Protein AF-A0A1V2UQ36-F1 (afdb_monomer_lite)

pLDDT: mean 88.22, std 14.27, range [36.19, 96.06]

Sequence (69 aa):
MSITLNGHQLKSLLDFVNTDGEKDLEQLETELTIKFFEDGHSGKGYYFWMTEYPEEGSMLLDIESGAER

Radius of gyration: 13.15 Å; chains: 1; bounding box: 29×36×33 Å

Secondary structure (DSSP, 8-state):
------HHHHHHHHHHH-TTGGG-GGGGG--EEEEEESS-TTSSEEEEEETT-GGG--EE-----S---

Structure (mmCIF, N/CA/C/O backbone):
data_AF-A0A1V2UQ36-F1
#
_entry.id   AF-A0A1V2UQ36-F1
#
loop_
_atom_site.group_PDB
_atom_site.id
_atom_site.type_symbol
_atom_site.label_atom_id
_atom_site.label_alt_id
_atom_site.label_comp_id
_atom_site.label_asym_id
_atom_site.label_entity_id
_atom_site.label_seq_id
_atom_site.pdbx_PDB_ins_code
_atom_site.Cartn_x
_atom_site.Cartn_y
_atom_site.Cartn_z
_atom_site.occupancy
_atom_site.B_iso_or_equiv
_atom_site.auth_seq_id
_atom_site.auth_comp_id
_atom_site.auth_asym_id
_atom_site.auth_atom_id
_atom_site.pdbx_PDB_model_num
ATOM 1 N N . MET A 1 1 ? -0.279 2.174 16.008 1.00 77.19 1 MET A N 1
ATOM 2 C CA . MET A 1 1 ? -0.288 0.722 15.724 1.00 77.19 1 MET A CA 1
ATOM 3 C C . MET A 1 1 ? 0.741 0.462 14.651 1.00 77.19 1 MET A C 1
ATOM 5 O O . MET A 1 1 ? 0.793 1.240 13.709 1.00 77.19 1 MET A O 1
ATOM 9 N N . SER A 1 2 ? 1.558 -0.570 14.815 1.00 84.75 2 SER A N 1
ATOM 10 C CA . SER A 1 2 ? 2.442 -1.077 13.766 1.00 84.75 2 SER A CA 1
ATOM 11 C C . SER A 1 2 ? 1.810 -2.305 13.113 1.00 84.75 2 SER A C 1
ATOM 13 O O . SER A 1 2 ? 1.008 -2.996 13.740 1.00 84.75 2 SER A O 1
ATOM 15 N N . ILE A 1 3 ? 2.185 -2.568 11.865 1.00 88.94 3 ILE A N 1
ATOM 16 C CA . ILE A 1 3 ? 1.896 -3.816 11.154 1.00 88.94 3 ILE A CA 1
ATOM 17 C C . ILE A 1 3 ? 3.206 -4.453 10.707 1.00 88.94 3 ILE A C 1
ATOM 19 O O . ILE A 1 3 ? 4.215 -3.764 10.560 1.00 88.94 3 ILE A O 1
ATOM 23 N N . THR A 1 4 ? 3.190 -5.762 10.491 1.00 91.88 4 THR A N 1
ATOM 24 C CA . THR A 1 4 ? 4.317 -6.505 9.925 1.00 91.88 4 THR A CA 1
ATOM 25 C C . THR A 1 4 ? 3.911 -7.023 8.558 1.00 91.88 4 THR A C 1
ATOM 27 O O . THR A 1 4 ? 2.857 -7.640 8.435 1.00 91.88 4 THR A O 1
ATOM 30 N N . LEU A 1 5 ? 4.755 -6.776 7.557 1.00 90.50 5 LEU A N 1
ATOM 31 C CA . LEU A 1 5 ? 4.561 -7.250 6.193 1.00 90.50 5 LEU A CA 1
ATOM 32 C C . LEU A 1 5 ? 5.669 -8.230 5.818 1.00 90.50 5 LEU A C 1
ATOM 34 O O . LEU A 1 5 ? 6.840 -8.007 6.130 1.00 90.50 5 LEU A O 1
ATOM 38 N N . ASN A 1 6 ? 5.297 -9.314 5.149 1.00 91.19 6 ASN A N 1
ATOM 39 C CA . ASN A 1 6 ? 6.242 -10.226 4.526 1.00 91.19 6 ASN A CA 1
ATOM 40 C C . ASN A 1 6 ? 6.719 -9.669 3.169 1.00 91.19 6 ASN A C 1
ATOM 42 O O . ASN A 1 6 ? 6.190 -8.685 2.646 1.00 91.19 6 ASN A O 1
ATOM 46 N N . GLY A 1 7 ? 7.726 -10.317 2.577 1.00 92.06 7 GLY A N 1
ATOM 47 C CA . GLY A 1 7 ? 8.305 -9.869 1.308 1.00 92.06 7 GLY A CA 1
ATOM 48 C C . GLY A 1 7 ? 7.315 -9.835 0.137 1.00 92.06 7 GLY A C 1
ATOM 49 O O . GLY A 1 7 ? 7.401 -8.934 -0.691 1.00 92.06 7 GLY A O 1
ATOM 50 N N . HIS A 1 8 ? 6.350 -10.759 0.077 1.00 91.00 8 HIS A N 1
ATOM 51 C CA . HIS A 1 8 ? 5.336 -10.779 -0.984 1.00 91.00 8 HIS A CA 1
ATOM 52 C C . HIS A 1 8 ? 4.382 -9.589 -0.876 1.00 91.00 8 HIS A C 1
ATOM 54 O O . HIS A 1 8 ? 4.037 -8.984 -1.887 1.00 91.00 8 HIS A O 1
ATOM 60 N N . GLN A 1 9 ? 4.004 -9.210 0.344 1.00 90.62 9 GLN A N 1
ATOM 61 C CA . GLN A 1 9 ? 3.147 -8.050 0.589 1.00 90.62 9 GLN A CA 1
ATOM 62 C C . GLN A 1 9 ? 3.868 -6.749 0.247 1.00 90.62 9 GLN A C 1
ATOM 64 O O . GLN A 1 9 ? 3.315 -5.915 -0.461 1.00 90.62 9 GLN A O 1
ATOM 69 N N . LEU A 1 10 ? 5.126 -6.602 0.676 1.00 93.00 10 LEU A N 1
ATOM 70 C CA . LEU A 1 10 ? 5.949 -5.448 0.302 1.00 93.00 10 LEU A CA 1
ATOM 71 C C . LEU A 1 10 ? 6.118 -5.347 -1.216 1.00 93.00 10 LEU A C 1
ATOM 73 O O . LEU A 1 10 ? 5.965 -4.266 -1.777 1.00 93.00 10 LEU A O 1
ATOM 77 N N . LYS A 1 11 ? 6.372 -6.476 -1.888 1.00 91.88 11 LYS A N 1
ATOM 78 C CA . LYS A 1 11 ? 6.455 -6.517 -3.349 1.00 91.88 11 LYS A CA 1
ATOM 79 C C . LYS A 1 11 ? 5.127 -6.136 -4.004 1.00 91.88 11 LYS A C 1
ATOM 81 O O . LYS A 1 11 ? 5.145 -5.383 -4.960 1.00 91.88 11 LYS A O 1
ATOM 86 N N . SER A 1 12 ? 3.996 -6.603 -3.480 1.00 90.81 12 SER A N 1
ATOM 87 C CA . SER A 1 12 ? 2.673 -6.283 -4.038 1.00 90.81 12 SER A CA 1
ATOM 88 C C . SER A 1 12 ? 2.353 -4.790 -3.938 1.00 90.81 12 SER A C 1
ATOM 90 O O . SER A 1 12 ? 1.812 -4.218 -4.877 1.00 90.81 12 SER A O 1
ATOM 92 N N . LEU A 1 13 ? 2.733 -4.144 -2.830 1.00 93.69 13 LEU A N 1
ATOM 93 C CA . LEU A 1 13 ? 2.622 -2.690 -2.682 1.00 93.69 13 LEU A CA 1
ATOM 94 C C . LEU A 1 13 ? 3.520 -1.954 -3.685 1.00 93.69 13 LEU A C 1
ATOM 96 O O . LEU A 1 13 ? 3.082 -0.987 -4.297 1.00 93.69 13 LEU A O 1
ATOM 100 N N . LEU A 1 14 ? 4.755 -2.427 -3.877 1.00 93.50 14 LEU A N 1
ATOM 101 C CA . LEU A 1 14 ? 5.683 -1.846 -4.847 1.00 93.50 14 LEU A CA 1
ATOM 102 C C . LEU A 1 14 ? 5.185 -2.012 -6.288 1.00 93.50 14 LEU A C 1
ATOM 104 O O . LEU A 1 14 ? 5.176 -1.041 -7.029 1.00 93.50 14 LEU A O 1
ATOM 108 N N . ASP A 1 15 ? 4.748 -3.213 -6.673 1.00 92.50 15 ASP A N 1
ATOM 109 C CA . ASP A 1 15 ? 4.216 -3.504 -8.010 1.00 92.50 15 ASP A CA 1
ATOM 110 C C . ASP A 1 15 ? 2.953 -2.671 -8.311 1.00 92.50 15 ASP A C 1
ATOM 112 O O . ASP A 1 15 ? 2.664 -2.388 -9.471 1.00 92.50 15 ASP A O 1
ATOM 116 N N . PHE A 1 16 ? 2.197 -2.285 -7.276 1.00 92.38 16 PHE A N 1
ATOM 117 C CA . PHE A 1 16 ? 1.004 -1.454 -7.419 1.00 92.38 16 PHE A CA 1
ATOM 118 C C . PHE A 1 16 ? 1.327 -0.003 -7.805 1.00 92.38 16 PHE A C 1
ATOM 120 O O . PHE A 1 16 ? 0.624 0.554 -8.642 1.00 92.38 16 PHE A O 1
ATOM 127 N N . VAL A 1 17 ? 2.371 0.605 -7.228 1.00 92.81 17 VAL A N 1
ATOM 128 C CA . VAL A 1 17 ? 2.772 1.986 -7.578 1.00 92.81 17 VAL A CA 1
ATOM 129 C C . VAL A 1 17 ? 3.753 2.046 -8.738 1.00 92.81 17 VAL A C 1
ATOM 131 O O . VAL A 1 17 ? 3.670 2.946 -9.562 1.00 92.81 17 VAL A O 1
ATOM 134 N N . ASN A 1 18 ? 4.658 1.075 -8.835 1.00 94.50 18 ASN A N 1
ATOM 135 C CA . ASN A 1 18 ? 5.740 1.054 -9.811 1.00 94.50 18 ASN A CA 1
ATOM 136 C C . ASN A 1 18 ? 5.398 0.142 -10.995 1.00 94.50 18 ASN A C 1
ATOM 138 O O . ASN A 1 18 ? 6.056 -0.873 -11.244 1.00 94.50 18 ASN A O 1
ATOM 142 N N . THR A 1 19 ? 4.323 0.488 -11.696 1.00 92.06 19 THR A N 1
ATOM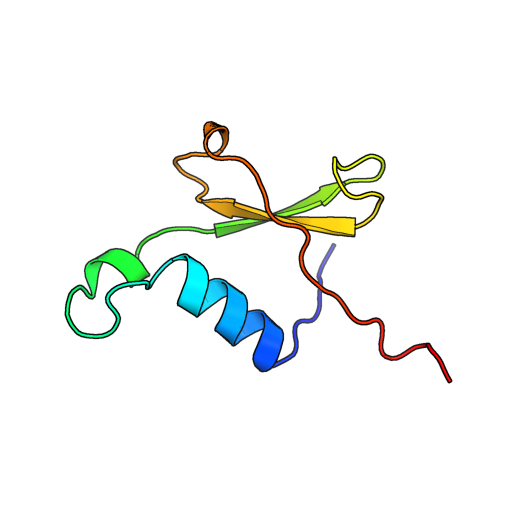 143 C CA . THR A 1 19 ? 3.781 -0.319 -12.797 1.00 92.06 19 THR A CA 1
ATOM 144 C C . THR A 1 19 ? 4.715 -0.401 -14.008 1.00 92.06 19 THR A C 1
ATOM 146 O O . THR A 1 19 ? 4.766 -1.442 -14.669 1.00 92.06 19 THR A O 1
ATOM 149 N N . ASP A 1 20 ? 5.500 0.648 -14.275 1.00 93.31 20 ASP A N 1
ATOM 150 C CA . ASP A 1 20 ? 6.443 0.700 -15.401 1.00 93.31 20 ASP A CA 1
ATOM 151 C C . ASP A 1 20 ? 7.863 0.235 -15.036 1.00 93.31 20 ASP A C 1
ATOM 153 O O . ASP A 1 20 ? 8.723 0.067 -15.916 1.00 93.31 20 ASP A O 1
ATOM 157 N N . GLY A 1 21 ? 8.111 -0.043 -13.755 1.00 91.19 21 GLY A N 1
ATOM 158 C CA . GLY A 1 21 ? 9.385 -0.549 -13.263 1.00 91.19 21 GLY A CA 1
ATOM 159 C C . GLY A 1 21 ? 10.536 0.419 -13.543 1.00 91.19 21 GLY A C 1
ATOM 160 O O . GLY A 1 21 ? 10.444 1.623 -13.347 1.00 91.19 21 GLY A O 1
ATOM 161 N N . GLU A 1 22 ? 11.655 -0.101 -14.048 1.00 91.81 22 GLU A N 1
ATOM 162 C CA . GLU A 1 22 ? 12.851 0.714 -14.319 1.00 91.81 22 GLU A CA 1
ATOM 163 C C . GLU A 1 22 ? 12.673 1.754 -15.441 1.00 91.81 22 GLU A C 1
ATOM 165 O O . GLU A 1 22 ? 13.558 2.584 -15.651 1.00 91.81 22 GLU A O 1
ATOM 170 N N . LYS A 1 23 ? 11.564 1.711 -16.192 1.00 95.12 23 LYS A N 1
ATOM 171 C CA . LYS A 1 23 ? 11.302 2.674 -17.272 1.00 95.12 23 LYS A CA 1
ATOM 172 C C . LYS A 1 23 ? 10.878 4.042 -16.749 1.00 95.12 23 LYS A C 1
ATOM 174 O O . LYS A 1 23 ? 11.055 5.018 -17.475 1.00 95.12 23 LYS A O 1
ATOM 179 N N . ASP A 1 24 ? 10.342 4.096 -15.534 1.00 94.69 24 ASP A N 1
ATOM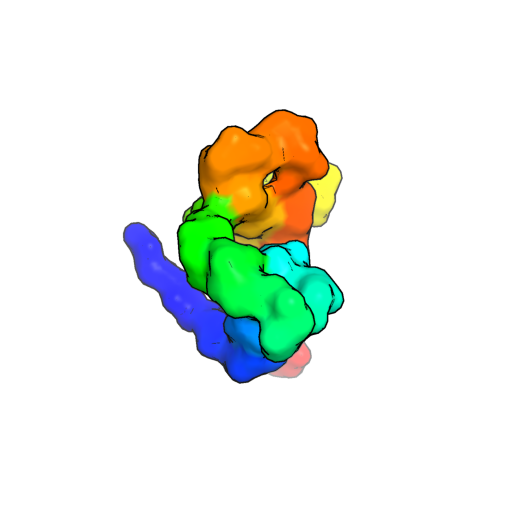 180 C CA . ASP A 1 24 ? 9.887 5.325 -14.897 1.00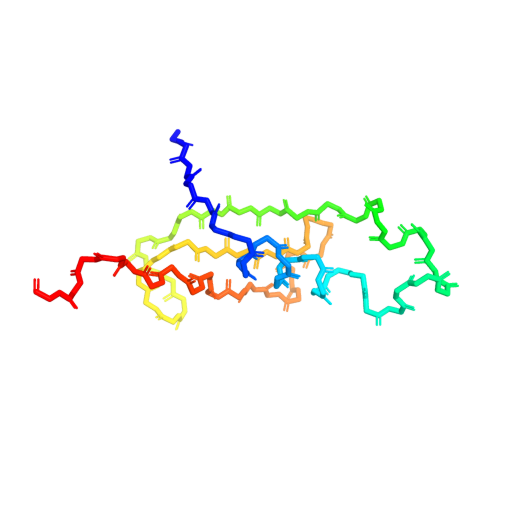 94.69 24 ASP A CA 1
ATOM 181 C C . ASP A 1 24 ? 10.138 5.270 -13.386 1.00 94.69 24 ASP A C 1
ATOM 183 O O . ASP A 1 24 ? 9.317 4.810 -12.596 1.00 94.69 24 ASP A O 1
ATOM 187 N N . LEU A 1 25 ? 11.320 5.736 -12.981 1.00 93.06 25 LEU A N 1
ATOM 188 C CA . LEU A 1 25 ? 11.712 5.743 -11.573 1.00 93.06 25 LEU A CA 1
ATOM 189 C C . LEU A 1 25 ? 10.959 6.792 -10.746 1.00 93.06 25 LEU A C 1
ATOM 191 O O . LEU A 1 25 ? 10.982 6.687 -9.523 1.00 93.06 25 LEU A O 1
ATOM 195 N N . GLU A 1 26 ? 10.286 7.771 -11.367 1.00 94.44 26 GLU A N 1
ATOM 196 C CA . GLU A 1 26 ? 9.492 8.764 -10.627 1.00 94.44 26 GLU A CA 1
ATOM 197 C C . GLU A 1 26 ? 8.298 8.105 -9.918 1.00 94.44 26 GLU A C 1
ATOM 199 O O . GLU A 1 26 ? 7.878 8.571 -8.862 1.00 94.44 26 GLU A O 1
ATOM 204 N N . GLN A 1 27 ? 7.826 6.951 -10.406 1.00 93.56 27 GLN A N 1
ATOM 205 C CA . GLN A 1 27 ? 6.784 6.148 -9.749 1.00 93.56 27 GLN A CA 1
ATOM 206 C C . GLN A 1 27 ? 7.187 5.664 -8.346 1.00 93.56 27 GLN A C 1
ATOM 208 O O . GLN A 1 27 ? 6.326 5.395 -7.509 1.00 93.56 27 GLN A O 1
ATOM 213 N N . LEU A 1 28 ? 8.490 5.571 -8.046 1.00 94.62 28 LEU A N 1
ATOM 214 C CA . LEU A 1 28 ? 8.977 5.207 -6.708 1.00 94.62 28 LEU A CA 1
ATOM 215 C C . LEU A 1 28 ? 8.776 6.316 -5.668 1.00 94.62 28 LEU A C 1
ATOM 217 O O . LEU A 1 28 ? 8.831 6.031 -4.473 1.00 94.62 28 LEU A O 1
ATOM 221 N N . GLU A 1 29 ? 8.537 7.552 -6.107 1.00 94.19 29 GLU A N 1
ATOM 222 C CA . GLU A 1 29 ? 8.233 8.684 -5.230 1.00 94.19 29 GLU A CA 1
ATOM 223 C C . GLU A 1 29 ? 6.742 8.722 -4.837 1.00 94.19 29 GLU A C 1
ATOM 225 O O . GLU A 1 29 ? 6.361 9.474 -3.941 1.00 94.19 29 GLU A O 1
ATOM 230 N N . THR A 1 30 ? 5.882 7.902 -5.462 1.00 94.00 30 THR A N 1
ATOM 231 C CA . THR A 1 30 ? 4.457 7.817 -5.111 1.00 94.00 30 THR A CA 1
ATOM 232 C C . THR A 1 30 ? 4.267 7.244 -3.708 1.00 94.00 30 THR A C 1
ATOM 234 O O . THR A 1 30 ? 4.640 6.108 -3.405 1.00 94.00 30 THR A O 1
ATOM 237 N N . GLU A 1 31 ? 3.611 8.013 -2.841 1.00 95.56 31 GLU A N 1
ATOM 238 C CA . GLU A 1 31 ? 3.326 7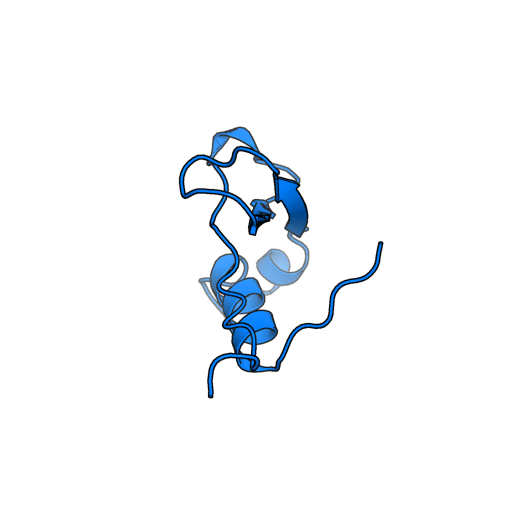.589 -1.475 1.00 95.56 31 GLU A CA 1
ATOM 239 C C . GLU A 1 31 ? 2.102 6.665 -1.397 1.00 95.56 31 GLU A C 1
ATOM 241 O O . GLU A 1 31 ? 1.042 6.936 -1.967 1.00 95.56 31 GLU A O 1
ATOM 246 N N . LEU A 1 32 ? 2.215 5.607 -0.591 1.00 95.56 32 LEU A N 1
ATOM 247 C CA . LEU A 1 32 ? 1.093 4.748 -0.220 1.00 95.56 32 LEU A CA 1
ATOM 248 C C . LEU A 1 32 ? 0.676 4.980 1.225 1.00 95.56 32 LEU A C 1
ATOM 250 O O . LEU A 1 32 ? 1.496 4.954 2.144 1.00 95.56 32 LEU A O 1
ATOM 254 N N . THR A 1 33 ? -0.630 5.096 1.440 1.00 95.56 33 THR A N 1
ATOM 255 C CA . THR A 1 33 ? -1.213 5.059 2.780 1.00 95.56 33 THR A CA 1
ATOM 256 C C . THR A 1 33 ? -1.733 3.659 3.064 1.00 95.56 33 THR A C 1
ATOM 258 O O . THR A 1 33 ? -2.450 3.090 2.248 1.00 95.56 33 THR A O 1
ATOM 261 N N . ILE A 1 34 ? -1.424 3.120 4.248 1.00 95.19 34 ILE A N 1
ATOM 262 C CA . ILE A 1 34 ? -1.988 1.862 4.752 1.00 95.19 34 ILE A CA 1
ATOM 263 C C . ILE A 1 34 ? -2.804 2.157 6.009 1.00 95.19 34 ILE A C 1
ATOM 265 O O . ILE A 1 34 ? -2.306 2.767 6.959 1.00 95.19 34 ILE A O 1
ATOM 269 N N . LYS A 1 35 ? -4.058 1.702 6.052 1.00 94.56 35 LYS A N 1
ATOM 270 C CA . LYS A 1 35 ? -4.965 1.952 7.179 1.00 94.56 35 LYS A CA 1
ATOM 271 C C . LYS A 1 35 ? -5.854 0.757 7.474 1.00 94.56 35 LYS A C 1
ATOM 273 O O . LYS A 1 35 ? -6.322 0.073 6.574 1.00 94.56 35 LYS A O 1
ATOM 278 N N . PHE A 1 36 ? -6.118 0.545 8.758 1.00 93.88 36 PHE A N 1
ATOM 279 C CA . PHE A 1 36 ? -7.101 -0.429 9.204 1.00 93.88 36 PHE A CA 1
ATOM 280 C C . PHE A 1 36 ? -8.529 0.110 9.077 1.00 93.88 36 PHE A C 1
ATOM 282 O O . PHE A 1 36 ? -8.816 1.219 9.539 1.00 93.88 36 PHE A O 1
ATOM 289 N N . PHE A 1 37 ? -9.424 -0.699 8.523 1.00 94.38 37 PHE A N 1
ATOM 290 C CA . PHE A 1 37 ? -10.856 -0.442 8.469 1.00 94.38 37 PHE A CA 1
ATOM 291 C C . PHE A 1 37 ? -11.609 -1.565 9.188 1.00 94.38 37 PHE A C 1
ATOM 293 O O . PHE A 1 37 ? -11.443 -2.742 8.873 1.00 94.38 37 PHE A O 1
ATOM 300 N N . GLU A 1 38 ? -12.441 -1.188 10.163 1.00 94.81 38 GLU A N 1
ATOM 301 C CA . GLU A 1 38 ? -13.361 -2.107 10.855 1.00 94.81 38 GLU A CA 1
ATOM 302 C C . GLU A 1 38 ? -14.522 -2.545 9.945 1.00 94.81 38 GLU A C 1
ATOM 304 O O . GLU A 1 38 ? -14.994 -3.671 10.059 1.00 94.81 38 GLU A O 1
ATOM 309 N N . ASP A 1 39 ? -14.931 -1.674 9.018 1.00 94.81 39 ASP A N 1
ATOM 310 C CA . ASP A 1 39 ? -16.000 -1.896 8.040 1.00 94.81 39 ASP A CA 1
ATOM 311 C C . ASP A 1 39 ? -15.529 -1.410 6.658 1.00 94.81 39 ASP A C 1
ATOM 313 O O . ASP A 1 39 ? -15.839 -0.305 6.212 1.00 94.81 39 ASP A O 1
ATOM 317 N N . GLY A 1 40 ? -14.619 -2.176 6.050 1.00 93.25 40 GLY A N 1
ATOM 318 C CA . GLY A 1 40 ? -14.102 -1.906 4.709 1.00 93.25 40 GLY A CA 1
ATOM 319 C C . GLY A 1 40 ? -14.968 -2.547 3.624 1.00 93.25 40 GLY A C 1
ATOM 320 O O . GLY A 1 40 ? -15.717 -3.486 3.886 1.00 93.25 40 GLY A O 1
ATOM 321 N N . HIS A 1 41 ? -14.833 -2.079 2.379 1.00 92.56 41 HIS A N 1
ATOM 322 C CA . HIS A 1 41 ? -15.672 -2.533 1.255 1.00 92.56 41 HIS A CA 1
ATOM 323 C C . HIS A 1 41 ? -15.571 -4.039 0.957 1.00 92.56 41 HIS A C 1
ATOM 325 O O . HIS A 1 41 ? -16.515 -4.621 0.430 1.00 92.56 41 HIS A O 1
ATOM 331 N N . SER A 1 42 ? -14.462 -4.672 1.341 1.00 93.56 42 SER A N 1
ATOM 332 C CA . SER A 1 42 ? -14.205 -6.113 1.225 1.00 93.56 42 SER A CA 1
ATOM 333 C C . SER A 1 42 ? -14.131 -6.806 2.595 1.00 93.56 42 SER A C 1
ATOM 335 O O . SER A 1 42 ? -13.562 -7.886 2.727 1.00 93.56 42 SER A O 1
ATOM 337 N N . GLY A 1 43 ? -14.695 -6.183 3.633 1.00 93.25 43 GLY A N 1
ATOM 338 C CA . GLY A 1 43 ? -14.660 -6.650 5.016 1.00 93.25 43 GLY A CA 1
ATOM 339 C C . GLY A 1 43 ? -13.597 -5.960 5.874 1.00 93.25 43 GLY A C 1
ATOM 340 O O . GLY A 1 43 ? -12.928 -5.009 5.463 1.00 93.25 43 GLY A O 1
ATOM 341 N N . LYS A 1 44 ? -13.465 -6.423 7.117 1.00 94.56 44 LYS A N 1
ATOM 342 C CA . LYS A 1 44 ? -12.524 -5.880 8.103 1.00 94.56 44 LYS A CA 1
ATOM 343 C C . LYS A 1 44 ? -11.080 -6.217 7.727 1.00 94.56 44 LYS A C 1
ATOM 345 O O . LYS A 1 44 ? -10.770 -7.379 7.48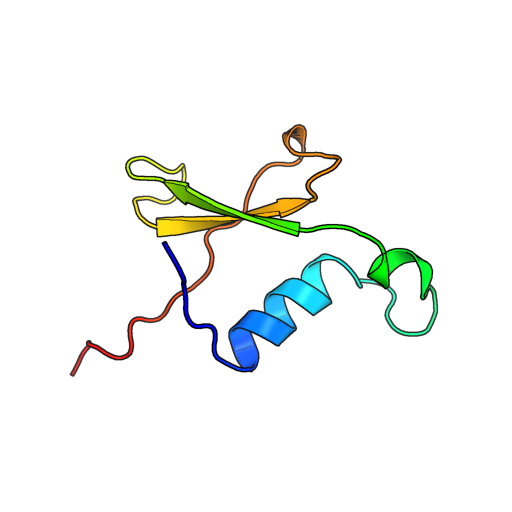2 1.00 94.56 44 LYS A O 1
ATOM 350 N N . GLY A 1 45 ? -10.181 -5.236 7.762 1.00 93.62 45 GLY A N 1
ATOM 351 C CA . GLY A 1 45 ? -8.770 -5.478 7.459 1.00 93.62 45 GLY A CA 1
ATOM 352 C C . GLY A 1 45 ? -7.947 -4.216 7.241 1.00 93.62 45 GLY A C 1
ATOM 353 O O . GLY A 1 45 ? -8.433 -3.096 7.399 1.00 93.62 45 GLY A O 1
ATOM 354 N N . TYR A 1 46 ? -6.677 -4.400 6.881 1.00 94.44 46 TYR A N 1
ATOM 355 C CA . TYR A 1 46 ? -5.833 -3.305 6.409 1.00 94.44 46 TYR A CA 1
ATOM 356 C C . TYR A 1 46 ? -6.052 -3.093 4.920 1.00 94.44 46 TYR A C 1
ATOM 358 O O . TYR A 1 46 ? -6.101 -4.050 4.161 1.00 94.44 46 TYR A O 1
ATOM 366 N N . TYR A 1 47 ? -6.151 -1.839 4.513 1.00 94.69 47 TYR A N 1
ATOM 367 C CA . TYR A 1 47 ? -6.283 -1.434 3.124 1.00 94.69 47 TYR A CA 1
ATOM 368 C C . TYR A 1 47 ? -5.168 -0.465 2.773 1.00 94.69 47 TYR A C 1
ATOM 370 O O . TYR A 1 47 ? -4.670 0.244 3.653 1.00 94.69 47 TYR A O 1
ATOM 378 N N . PHE A 1 48 ? -4.817 -0.410 1.494 1.00 95.31 48 PHE A N 1
ATOM 379 C CA . PHE A 1 48 ? -3.831 0.520 0.966 1.00 95.31 48 PHE A CA 1
ATOM 380 C C . PHE A 1 48 ? -4.333 1.232 -0.291 1.00 95.31 48 PHE A C 1
ATOM 382 O O . PHE A 1 48 ? -5.203 0.717 -0.993 1.00 95.31 48 PHE A O 1
ATOM 389 N N . TRP A 1 49 ? -3.826 2.438 -0.531 1.00 95.69 49 TRP A N 1
ATOM 390 C CA . TRP A 1 49 ? -4.138 3.271 -1.696 1.00 95.69 49 TRP A CA 1
ATOM 391 C C . TRP A 1 49 ? -3.039 4.320 -1.915 1.00 95.69 49 TRP A C 1
ATOM 393 O O . TRP A 1 49 ? -2.225 4.556 -1.015 1.00 95.69 49 TRP A O 1
ATOM 403 N N . MET A 1 50 ? -3.032 4.959 -3.088 1.00 95.88 50 MET A N 1
ATOM 404 C CA . MET A 1 50 ? -2.154 6.098 -3.386 1.00 95.88 50 MET A CA 1
ATOM 405 C C . MET A 1 50 ? -2.576 7.309 -2.559 1.00 95.88 50 MET A C 1
ATOM 407 O O . MET A 1 50 ? -3.703 7.780 -2.691 1.00 95.88 50 MET A O 1
ATOM 411 N N . THR A 1 51 ? -1.685 7.823 -1.712 1.00 96.06 51 THR A N 1
ATOM 412 C CA . THR A 1 51 ? -2.003 8.910 -0.770 1.00 96.06 51 THR A CA 1
ATOM 413 C C . THR A 1 51 ? -2.568 10.144 -1.476 1.00 96.06 51 THR A C 1
ATOM 415 O O . THR A 1 51 ? -3.473 10.784 -0.943 1.00 96.06 51 THR A O 1
ATOM 418 N N . GLU A 1 52 ? -2.062 10.447 -2.671 1.00 93.94 52 GLU A N 1
ATOM 419 C CA . GLU A 1 52 ? -2.454 11.613 -3.469 1.00 93.94 52 GLU A CA 1
ATOM 420 C C . GLU A 1 52 ? -3.791 11.439 -4.205 1.00 93.94 52 GLU A C 1
ATOM 422 O O . GLU A 1 52 ? -4.439 12.441 -4.497 1.00 93.94 52 GLU A O 1
ATOM 427 N N . TYR A 1 53 ? -4.229 10.195 -4.439 1.00 92.75 53 TYR A N 1
ATOM 428 C CA . TYR A 1 53 ? -5.440 9.859 -5.204 1.00 92.75 53 TYR A CA 1
ATOM 429 C C . TYR A 1 53 ? -6.355 8.879 -4.441 1.00 92.75 53 TYR A C 1
ATOM 431 O O . TYR A 1 53 ? -6.620 7.766 -4.908 1.00 92.75 53 TYR A O 1
ATOM 439 N N . PRO A 1 54 ? -6.837 9.228 -3.231 1.00 91.81 54 PRO A N 1
ATOM 440 C CA . PRO A 1 54 ? -7.714 8.359 -2.441 1.00 91.81 54 PRO A CA 1
ATOM 441 C C . PRO A 1 54 ? -9.053 8.039 -3.125 1.00 91.81 54 PRO A C 1
ATOM 443 O O . PRO A 1 54 ? -9.701 7.049 -2.780 1.00 91.81 54 PRO A O 1
ATOM 446 N N . GLU A 1 55 ? -9.483 8.867 -4.072 1.00 92.50 55 GLU A N 1
ATOM 447 C CA . GLU A 1 55 ? -10.697 8.695 -4.868 1.00 92.50 55 GLU A CA 1
ATOM 448 C C . GLU A 1 55 ? -10.638 7.521 -5.852 1.00 92.50 55 GLU A C 1
ATOM 450 O O . GLU A 1 55 ? -11.688 6.965 -6.168 1.00 92.50 55 GLU A O 1
ATOM 455 N N . GLU A 1 56 ? -9.440 7.093 -6.268 1.00 90.50 56 GLU A N 1
ATOM 456 C CA . GLU A 1 56 ? -9.236 5.902 -7.114 1.00 90.50 56 GLU A CA 1
ATOM 457 C C . GLU A 1 56 ? -9.547 4.596 -6.357 1.00 90.50 56 GLU A C 1
ATOM 459 O O . GLU A 1 56 ? -9.641 3.512 -6.936 1.00 90.50 56 GLU A O 1
ATOM 464 N N . GLY A 1 57 ? -9.774 4.704 -5.046 1.00 92.19 57 GLY A N 1
ATOM 465 C CA . GLY A 1 57 ? -10.171 3.610 -4.180 1.00 92.19 57 GLY A CA 1
ATOM 466 C C . GLY A 1 57 ? -8.992 2.939 -3.488 1.00 92.19 57 GLY A C 1
ATOM 467 O O . GLY A 1 57 ? -7.826 3.282 -3.666 1.00 92.19 57 GLY A O 1
ATOM 468 N N . SER A 1 58 ? -9.322 1.972 -2.636 1.00 94.25 58 SER A N 1
ATOM 469 C CA . SER A 1 58 ? -8.349 1.228 -1.844 1.00 94.25 58 SER A CA 1
ATOM 470 C C . SER A 1 58 ? -8.446 -0.264 -2.103 1.00 94.25 58 SER A C 1
ATOM 472 O O . SER A 1 58 ? -9.515 -0.796 -2.404 1.00 94.25 58 SER A O 1
ATOM 474 N N . MET A 1 59 ? -7.330 -0.959 -1.940 1.00 93.69 59 MET A N 1
ATOM 475 C CA . MET A 1 59 ? -7.255 -2.410 -2.053 1.00 93.69 59 MET A CA 1
ATOM 476 C C . MET A 1 59 ? -7.090 -3.023 -0.668 1.00 93.69 59 MET A C 1
ATOM 478 O O . MET A 1 59 ? -6.353 -2.490 0.165 1.00 93.69 59 MET A O 1
ATOM 482 N N . LEU A 1 60 ? -7.786 -4.133 -0.412 1.00 93.50 60 LEU A N 1
ATOM 483 C CA . LEU A 1 60 ? -7.575 -4.916 0.802 1.00 93.50 60 LEU A CA 1
ATOM 484 C C . LEU A 1 60 ? -6.163 -5.506 0.739 1.00 93.50 60 LEU A C 1
ATOM 486 O O . LEU A 1 60 ? -5.808 -6.193 -0.217 1.00 93.50 60 LEU A O 1
ATOM 490 N N . LEU A 1 61 ? -5.354 -5.216 1.751 1.00 92.06 61 LEU A N 1
ATOM 491 C CA . LEU A 1 61 ? -4.044 -5.817 1.901 1.00 9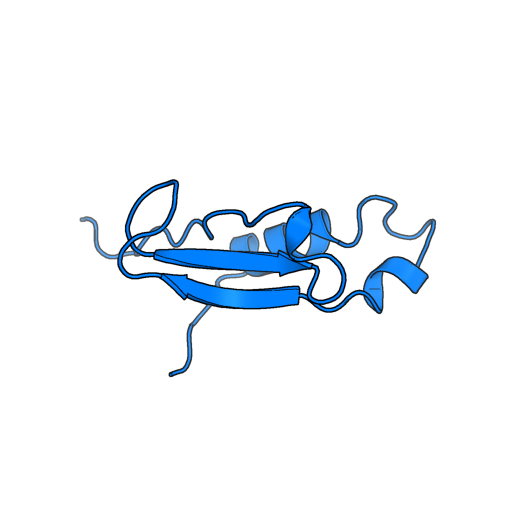2.06 61 LEU A CA 1
ATOM 492 C C . LEU A 1 61 ? -4.255 -7.261 2.335 1.00 92.06 61 LEU A C 1
ATOM 494 O O . LEU A 1 61 ? -4.754 -7.502 3.436 1.00 92.06 61 LEU A O 1
ATOM 498 N N . ASP A 1 62 ? -3.884 -8.199 1.468 1.00 83.19 62 ASP A N 1
ATOM 499 C CA . ASP A 1 62 ? -3.953 -9.618 1.784 1.00 83.19 62 ASP A CA 1
ATOM 500 C C . ASP A 1 62 ? -2.916 -9.948 2.858 1.00 83.19 62 ASP A C 1
ATOM 502 O O . ASP A 1 62 ? -1.731 -10.197 2.613 1.00 83.19 62 ASP A O 1
ATOM 506 N N . ILE A 1 63 ? -3.370 -9.842 4.098 1.00 67.56 63 ILE A N 1
ATOM 507 C CA . ILE A 1 63 ? -2.674 -10.339 5.261 1.00 67.56 63 ILE A CA 1
ATOM 508 C C . ILE A 1 63 ? -3.240 -11.721 5.487 1.00 67.56 63 ILE A C 1
ATOM 510 O O . ILE A 1 63 ? -4.088 -11.899 6.359 1.00 67.56 63 ILE A O 1
ATOM 514 N N . GLU A 1 64 ? -2.763 -12.696 4.707 1.00 57.12 64 GLU A N 1
ATOM 515 C CA . GLU A 1 64 ? -2.814 -14.088 5.131 1.00 57.12 64 GLU A CA 1
ATOM 516 C C . GLU A 1 64 ? -2.181 -14.128 6.522 1.00 57.12 64 GLU A C 1
ATOM 518 O O . GLU A 1 64 ? -0.961 -14.076 6.715 1.00 57.12 64 GLU A O 1
ATOM 523 N N . SER A 1 65 ? -3.052 -14.108 7.525 1.00 46.56 65 SER A N 1
ATOM 524 C CA . SER A 1 65 ? -2.688 -14.342 8.898 1.00 46.56 65 SER A CA 1
ATOM 525 C C . SER A 1 65 ? -2.068 -15.726 8.887 1.00 46.56 65 SER A C 1
ATOM 527 O O . SER A 1 65 ? -2.754 -16.707 8.614 1.00 46.56 65 SER A O 1
ATOM 529 N N . GLY A 1 66 ? -0.776 -15.835 9.191 1.00 43.75 66 GLY A N 1
ATOM 530 C CA . GLY A 1 66 ? -0.108 -17.120 9.422 1.00 43.75 66 GLY A CA 1
ATOM 531 C C . GLY A 1 66 ? -0.669 -17.895 10.628 1.00 43.75 66 GLY A C 1
ATOM 532 O O . GLY A 1 66 ? 0.050 -18.682 11.234 1.00 43.75 66 GLY A O 1
ATOM 533 N N . ALA A 1 67 ? -1.923 -17.645 11.009 1.00 39.16 67 ALA A N 1
ATOM 534 C CA . ALA A 1 67 ? -2.691 -18.290 12.051 1.00 39.16 67 ALA A CA 1
ATOM 535 C C . ALA A 1 67 ? -3.946 -18.949 11.453 1.00 39.16 67 ALA A C 1
ATOM 537 O O . ALA A 1 67 ? -5.048 -18.738 11.941 1.00 39.16 67 ALA A O 1
ATOM 538 N N . GLU A 1 68 ? -3.776 -19.760 10.410 1.00 43.88 68 GLU A N 1
ATOM 539 C CA . GLU A 1 68 ? -4.695 -20.866 10.129 1.00 43.88 68 GLU A CA 1
ATOM 540 C C . GLU A 1 68 ? -3.894 -22.148 9.866 1.00 43.88 68 GLU A C 1
ATOM 542 O O . GLU A 1 68 ? -3.642 -22.532 8.724 1.00 43.88 68 GLU A O 1
ATOM 547 N N . ARG A 1 69 ? -3.474 -22.800 10.958 1.00 36.19 69 ARG A N 1
ATOM 548 C CA . ARG A 1 69 ? -3.428 -24.264 11.105 1.00 36.19 69 ARG A CA 1
ATOM 549 C C . ARG A 1 69 ? -3.681 -24.653 12.553 1.00 36.19 69 ARG A C 1
ATOM 551 O O . ARG A 1 69 ? -3.088 -24.002 13.440 1.00 36.19 69 ARG A O 1
#

Organism: NCBI:txid1675530

Foldseek 3Di:
DDDDDDPVLVVVVCCVQCVVPPVDCVSVVFDKDWDFDCQDPVHGAIWIDGPVCCVVDIDGRPPPPPPDD